Protein AF-A0A2R6DPS0-F1 (afdb_monomer_lite)

Foldseek 3Di:
DDPPLCPPHDQFDFPQPLQQDLVSLLVLLLVLLLVLLVCCQAFVDLQPSLVVLVVQCVCVVVVVNPGDRQSLSSNQSNLQLVLLLLVADDLVVVPGGSNNGRPPVSNVNSSNRSSVRSSQLSVQLSVCSRVEVGNDSDHPRSSVRSNVVSLVVLCVCVVVVNTSDSRPD

Structure (mmCIF, N/CA/C/O backbone):
data_AF-A0A2R6DPS0-F1
#
_entry.id   AF-A0A2R6DPS0-F1
#
loop_
_atom_site.group_PDB
_atom_site.id
_atom_site.type_symbol
_atom_site.label_atom_id
_atom_site.label_alt_id
_atom_site.label_comp_id
_atom_site.label_asym_id
_atom_site.label_entity_id
_atom_site.label_seq_id
_atom_site.pdbx_PDB_ins_code
_atom_site.Cartn_x
_atom_site.Cartn_y
_atom_site.Cartn_z
_atom_site.occupancy
_atom_site.B_iso_or_equiv
_atom_site.auth_seq_id
_atom_site.auth_comp_id
_atom_site.auth_asym_id
_atom_site.auth_atom_id
_atom_site.pdbx_PDB_model_num
ATOM 1 N N . GLU A 1 1 ? -27.450 -11.866 26.093 1.00 72.81 1 GLU A N 1
ATOM 2 C CA . GLU A 1 1 ? -26.677 -11.074 27.069 1.00 72.81 1 GLU A CA 1
ATOM 3 C C . GLU A 1 1 ? -25.324 -10.755 26.455 1.00 72.81 1 GLU A C 1
ATOM 5 O O . GLU A 1 1 ? -24.890 -11.511 25.590 1.00 72.81 1 GLU A O 1
ATOM 10 N N . VAL A 1 2 ? -24.714 -9.629 26.824 1.00 71.06 2 VAL A N 1
ATOM 11 C CA . VAL A 1 2 ? -23.339 -9.302 26.418 1.00 71.06 2 VAL A CA 1
ATOM 12 C C . VAL A 1 2 ? -22.399 -10.070 27.359 1.00 71.06 2 VAL A C 1
ATOM 14 O O . VAL A 1 2 ? -22.649 -10.037 28.563 1.00 71.06 2 VAL A O 1
ATOM 17 N N . PRO A 1 3 ? -21.377 -10.791 26.861 1.00 77.69 3 PRO A N 1
ATOM 18 C CA . PRO A 1 3 ? -20.410 -11.463 27.730 1.00 77.69 3 PRO A CA 1
ATOM 19 C C . PRO A 1 3 ? -19.729 -10.477 28.694 1.00 77.69 3 PRO A C 1
ATOM 21 O O . PRO A 1 3 ? -19.519 -9.319 28.329 1.00 77.69 3 PRO A O 1
ATOM 24 N N . LEU A 1 4 ? -19.376 -10.925 29.905 1.00 81.81 4 LEU A N 1
ATOM 25 C CA . LEU A 1 4 ? -18.794 -10.076 30.960 1.00 81.81 4 LEU A CA 1
ATOM 26 C C . LEU A 1 4 ? -17.544 -9.318 30.483 1.00 81.81 4 LEU A C 1
ATOM 28 O O . LEU A 1 4 ? -17.347 -8.158 30.827 1.00 81.81 4 LEU A O 1
ATOM 32 N N . GLU A 1 5 ? -16.723 -9.942 29.640 1.00 76.19 5 GLU A N 1
ATOM 33 C CA . GLU A 1 5 ? -15.520 -9.350 29.045 1.00 76.19 5 GLU A CA 1
ATOM 34 C C . GLU A 1 5 ? -15.795 -8.182 28.075 1.00 76.19 5 GLU A C 1
ATOM 36 O O . GLU A 1 5 ? -14.872 -7.466 27.679 1.00 76.19 5 GLU A O 1
ATOM 41 N N . HIS A 1 6 ? -17.056 -7.975 27.690 1.00 74.81 6 HIS A N 1
ATOM 42 C CA . HIS A 1 6 ? -17.505 -6.914 26.791 1.00 74.81 6 HIS A CA 1
ATOM 43 C C . HIS A 1 6 ? -18.404 -5.873 27.483 1.00 74.81 6 HIS A C 1
ATOM 45 O O . HIS A 1 6 ? -18.869 -4.944 26.816 1.00 74.81 6 HIS A O 1
ATOM 51 N N . GLU A 1 7 ? -18.641 -5.977 28.797 1.00 82.31 7 GLU A N 1
ATOM 52 C CA . GLU A 1 7 ? -19.405 -4.964 29.533 1.00 82.31 7 GLU A CA 1
ATOM 53 C C . GLU A 1 7 ? -18.741 -3.578 29.440 1.00 82.31 7 GLU A C 1
ATOM 55 O O . GLU A 1 7 ? -17.543 -3.411 29.661 1.00 82.31 7 GLU A O 1
ATOM 60 N N . GLY A 1 8 ? -19.535 -2.557 29.098 1.00 79.94 8 GLY A N 1
ATOM 61 C CA . GLY A 1 8 ? -19.090 -1.159 29.024 1.00 79.94 8 GLY A CA 1
ATOM 62 C C . GLY A 1 8 ? -18.341 -0.755 27.745 1.00 79.94 8 GLY A C 1
ATOM 63 O O . GLY A 1 8 ? -18.043 0.429 27.587 1.00 79.94 8 GLY A O 1
ATOM 64 N N . ARG A 1 9 ? -18.068 -1.684 26.819 1.00 77.38 9 ARG A N 1
ATOM 65 C CA . ARG A 1 9 ? -17.439 -1.375 25.521 1.00 77.38 9 ARG A CA 1
ATOM 66 C C . ARG A 1 9 ? -18.447 -0.847 24.502 1.00 77.38 9 ARG A C 1
ATOM 68 O O . ARG A 1 9 ? -19.641 -1.146 24.567 1.00 77.38 9 ARG A O 1
ATOM 75 N N . LEU A 1 10 ? -17.962 -0.074 23.528 1.00 79.19 10 LEU A N 1
ATOM 76 C CA . LEU A 1 10 ? -18.788 0.306 22.382 1.00 79.19 10 LEU A CA 1
ATOM 77 C C . LEU A 1 10 ? -19.081 -0.932 21.524 1.00 79.19 10 LEU A C 1
ATOM 79 O O . LEU A 1 10 ? -18.253 -1.832 21.412 1.00 79.19 10 LEU A O 1
ATOM 83 N N . ALA A 1 11 ? -20.242 -0.948 20.861 1.00 77.94 11 ALA A N 1
ATOM 84 C CA . ALA A 1 11 ? -20.594 -2.023 19.928 1.00 77.94 11 ALA A CA 1
ATOM 85 C C . ALA A 1 11 ? -19.605 -2.133 18.751 1.00 77.94 11 ALA A C 1
ATOM 87 O O . ALA A 1 11 ? -19.435 -3.212 18.191 1.00 77.94 11 ALA A O 1
ATOM 88 N N . THR A 1 12 ? -18.962 -1.018 18.387 1.00 80.62 12 THR A N 1
ATOM 89 C CA . THR A 1 12 ? -17.892 -0.953 17.387 1.00 80.62 12 THR A CA 1
ATOM 90 C C . THR A 1 12 ? -16.868 0.108 17.771 1.00 80.62 12 THR A C 1
ATOM 92 O O . THR A 1 12 ? -17.243 1.260 18.008 1.00 80.62 12 THR A O 1
ATOM 95 N N . GLU A 1 13 ? -15.587 -0.247 17.751 1.00 83.00 13 GLU A N 1
ATOM 96 C CA . GLU A 1 13 ? -14.471 0.668 18.020 1.00 83.00 13 GLU A CA 1
ATOM 97 C C . GLU A 1 13 ? -13.597 0.775 16.760 1.00 83.00 13 GLU A C 1
ATOM 99 O O . GLU A 1 13 ? -12.931 -0.196 16.398 1.00 83.00 13 GLU A O 1
ATOM 104 N N . PRO A 1 14 ? -13.618 1.908 16.028 1.00 88.19 14 PRO A N 1
ATOM 105 C CA . PRO A 1 14 ? -12.764 2.063 14.858 1.00 88.19 14 PRO A CA 1
ATOM 106 C C . PRO A 1 14 ? -11.301 2.148 15.291 1.00 88.19 14 PRO A C 1
ATOM 108 O O . PRO A 1 14 ? -10.968 2.890 16.213 1.00 88.19 14 PRO A O 1
ATOM 111 N N . TRP A 1 15 ? -10.423 1.438 14.584 1.00 90.44 15 TRP A N 1
ATOM 112 C CA . TRP A 1 15 ? -8.998 1.382 14.924 1.00 90.44 15 TRP A CA 1
ATOM 113 C C . TRP A 1 15 ? -8.305 2.753 14.885 1.00 90.44 15 TRP A C 1
ATOM 115 O O . TRP A 1 15 ? -7.592 3.116 15.817 1.00 90.44 15 TRP A O 1
ATOM 125 N N . LEU A 1 16 ? -8.545 3.534 13.825 1.00 91.44 16 LEU A N 1
ATOM 126 C CA . LEU A 1 16 ? -8.062 4.912 13.685 1.00 91.44 16 LEU A CA 1
ATOM 127 C C . LEU A 1 16 ? -9.265 5.854 13.518 1.00 91.44 16 LEU A C 1
ATOM 129 O O . LEU A 1 16 ? -9.676 6.133 12.387 1.00 91.44 16 LEU A O 1
ATOM 133 N N . PRO A 1 17 ? -9.851 6.375 14.613 1.00 90.00 17 PRO A N 1
ATOM 134 C CA . PRO A 1 17 ? -11.044 7.224 14.551 1.00 90.00 17 PRO A CA 1
ATOM 135 C C . PRO A 1 17 ? -10.854 8.510 13.727 1.00 90.00 17 PRO A C 1
ATOM 137 O O . PRO A 1 17 ? -11.818 9.072 13.207 1.00 90.00 17 PRO A O 1
ATOM 140 N N . HIS A 1 18 ? -9.615 8.983 13.567 1.00 90.44 18 HIS A N 1
ATOM 141 C CA . HIS A 1 18 ? -9.260 10.117 12.706 1.00 90.44 18 HIS A CA 1
ATOM 142 C C . HIS A 1 18 ? -9.064 9.742 11.230 1.00 90.44 18 HIS A C 1
ATOM 144 O O . HIS A 1 18 ? -9.029 10.640 10.389 1.00 90.44 18 HIS A O 1
ATOM 150 N N . GLN A 1 19 ? -8.951 8.452 10.897 1.00 89.75 19 GLN A N 1
ATOM 151 C CA . GLN A 1 19 ? -8.571 7.952 9.571 1.00 89.75 19 GLN A CA 1
ATOM 152 C C . GLN A 1 19 ? -9.388 6.714 9.144 1.00 89.75 19 GLN A C 1
ATOM 154 O O . GLN A 1 19 ? -8.822 5.686 8.790 1.00 89.75 19 GLN A O 1
ATOM 159 N N . TYR A 1 20 ? -10.721 6.821 9.138 1.00 92.62 20 TYR A N 1
ATOM 160 C CA . TYR A 1 20 ? -11.619 5.713 8.745 1.00 92.62 20 TYR A CA 1
ATOM 161 C C . TYR A 1 20 ? -12.507 6.022 7.524 1.00 92.62 20 TYR A C 1
ATOM 163 O O . TYR A 1 20 ? -13.238 5.175 7.010 1.00 92.62 20 TYR A O 1
ATOM 171 N N . LYS A 1 21 ? -12.532 7.275 7.050 1.00 95.62 21 LYS A N 1
ATOM 172 C CA . LYS A 1 21 ? -13.372 7.636 5.898 1.00 95.62 21 LYS A CA 1
ATOM 173 C C . LYS A 1 21 ? -12.768 7.047 4.630 1.00 95.62 21 LYS A C 1
ATOM 175 O O . LYS A 1 21 ? -11.631 7.375 4.303 1.00 95.62 21 LYS A O 1
ATOM 180 N N . TRP A 1 22 ? -13.557 6.280 3.878 1.00 97.06 22 TRP A N 1
ATOM 181 C CA . TRP A 1 22 ? -13.133 5.613 2.642 1.00 97.06 22 TRP A CA 1
ATOM 182 C C . TRP A 1 22 ? -12.357 6.516 1.676 1.00 97.06 22 TRP A C 1
ATOM 184 O O . TRP A 1 22 ? -11.294 6.130 1.204 1.00 97.06 22 TRP A O 1
ATOM 194 N N . SER A 1 23 ? -12.833 7.738 1.422 1.00 97.56 23 SER A N 1
ATOM 195 C CA . SER A 1 23 ? -12.142 8.689 0.539 1.00 97.56 23 SER A CA 1
ATOM 196 C C . SER A 1 23 ? -10.803 9.170 1.104 1.00 97.56 23 SER A C 1
ATOM 198 O O . SER A 1 23 ? -9.838 9.315 0.355 1.00 97.56 23 SER A O 1
ATOM 200 N N . GLY A 1 24 ? -10.721 9.385 2.419 1.00 96.25 24 GLY A N 1
ATOM 201 C CA . GLY A 1 24 ? -9.481 9.753 3.101 1.00 96.25 24 GLY A CA 1
ATOM 202 C C . GLY A 1 24 ? -8.465 8.616 3.057 1.00 96.25 24 GLY A C 1
ATOM 203 O O . GLY A 1 24 ? -7.324 8.830 2.662 1.00 96.25 24 GLY A O 1
ATOM 204 N N . VAL A 1 25 ? -8.907 7.396 3.369 1.00 97.12 25 VAL A N 1
ATOM 205 C CA . VAL A 1 25 ? -8.088 6.180 3.293 1.00 97.12 25 VAL A CA 1
ATOM 206 C C . VAL A 1 25 ? -7.588 5.940 1.870 1.00 97.12 25 VAL A C 1
ATOM 208 O O . VAL A 1 25 ? -6.396 5.721 1.682 1.00 97.12 25 VAL A O 1
ATOM 211 N N . ALA A 1 26 ? -8.456 6.049 0.861 1.00 98.06 26 ALA A N 1
ATOM 212 C CA . ALA A 1 26 ? -8.065 5.899 -0.538 1.00 98.06 26 ALA A CA 1
ATOM 213 C C . ALA A 1 26 ? -7.041 6.962 -0.962 1.00 98.06 26 ALA A C 1
ATOM 215 O O . ALA A 1 26 ? -6.058 6.633 -1.615 1.00 98.06 26 ALA A O 1
ATOM 216 N N . THR A 1 27 ? -7.233 8.221 -0.553 1.00 97.81 27 THR A N 1
ATOM 217 C CA . THR A 1 27 ? -6.310 9.322 -0.881 1.00 97.81 27 THR A CA 1
ATOM 218 C C . THR A 1 27 ? -4.937 9.115 -0.241 1.00 97.81 27 THR A C 1
ATOM 220 O O . THR A 1 27 ? -3.919 9.230 -0.922 1.00 97.81 27 THR A O 1
ATOM 223 N N . ILE A 1 28 ? -4.896 8.766 1.050 1.00 97.31 28 ILE A N 1
ATOM 224 C CA . ILE A 1 28 ? -3.651 8.453 1.770 1.00 97.31 28 ILE A CA 1
ATOM 225 C C . ILE A 1 28 ? -2.982 7.222 1.156 1.00 97.31 28 ILE A C 1
ATOM 227 O O . ILE A 1 28 ? -1.770 7.220 0.958 1.00 97.31 28 ILE A O 1
ATOM 231 N N . GLY A 1 29 ? -3.774 6.206 0.811 1.00 98.38 29 GLY A N 1
ATOM 232 C CA . GLY A 1 29 ? -3.323 5.004 0.126 1.00 98.38 29 GLY A CA 1
ATOM 233 C C . GLY A 1 29 ? -2.658 5.312 -1.212 1.00 98.38 29 GLY A C 1
ATOM 234 O O . GLY A 1 29 ? -1.555 4.848 -1.476 1.00 98.38 29 GLY A O 1
ATOM 235 N N . LEU A 1 30 ? -3.281 6.157 -2.030 1.00 98.69 30 LEU A N 1
ATOM 236 C CA . LEU A 1 30 ? -2.756 6.539 -3.338 1.00 98.69 30 LEU A CA 1
ATOM 237 C C . LEU A 1 30 ? -1.450 7.334 -3.197 1.00 98.69 30 LEU A C 1
ATOM 239 O O . LEU A 1 30 ? -0.443 6.981 -3.807 1.00 98.69 30 LEU A O 1
ATOM 243 N N . ALA A 1 31 ? -1.431 8.356 -2.335 1.00 98.44 31 ALA A N 1
ATOM 244 C CA . ALA A 1 31 ? -0.242 9.175 -2.103 1.00 98.44 31 ALA A CA 1
ATOM 245 C C . ALA A 1 31 ? 0.917 8.367 -1.493 1.00 98.44 31 ALA A C 1
ATOM 247 O O . ALA A 1 31 ? 2.043 8.416 -1.988 1.00 98.44 31 ALA A O 1
ATOM 248 N N . GLY A 1 32 ? 0.644 7.587 -0.444 1.00 98.44 32 GLY A N 1
ATOM 249 C CA . GLY A 1 32 ? 1.637 6.725 0.197 1.00 98.44 32 GLY A CA 1
ATOM 250 C C . GLY A 1 32 ? 2.128 5.612 -0.728 1.00 98.44 32 GLY A C 1
ATOM 251 O O . GLY A 1 32 ? 3.314 5.290 -0.715 1.00 98.44 32 GLY A O 1
ATOM 252 N N . GLY A 1 33 ? 1.245 5.073 -1.571 1.00 98.75 33 GLY A N 1
ATOM 253 C CA . GLY A 1 33 ? 1.577 4.081 -2.587 1.00 98.75 33 GLY A CA 1
ATOM 254 C C . GLY A 1 33 ? 2.568 4.622 -3.609 1.00 98.75 33 GLY A C 1
ATOM 255 O O . GLY A 1 33 ? 3.625 4.028 -3.810 1.00 98.75 33 GLY A O 1
ATOM 256 N N . VAL A 1 34 ? 2.279 5.796 -4.186 1.00 98.88 34 VAL A N 1
ATOM 257 C CA . VAL A 1 34 ? 3.189 6.488 -5.116 1.00 98.88 34 VAL A CA 1
ATOM 258 C C . VAL A 1 34 ? 4.542 6.760 -4.460 1.00 98.88 34 VAL A C 1
ATOM 260 O O . VAL A 1 34 ? 5.571 6.497 -5.077 1.00 9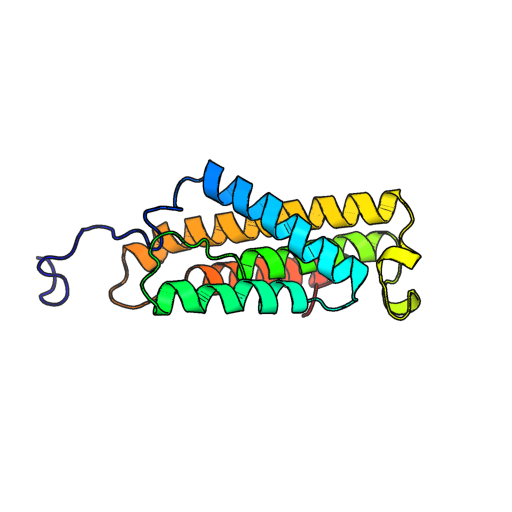8.88 34 VAL A O 1
ATOM 263 N N . LEU A 1 35 ? 4.565 7.238 -3.211 1.00 98.56 35 LEU A N 1
ATOM 264 C CA . LEU A 1 35 ? 5.817 7.484 -2.485 1.00 98.56 35 LEU A CA 1
ATOM 265 C C . LEU A 1 35 ? 6.616 6.194 -2.248 1.00 98.56 35 LEU A C 1
ATOM 267 O O . LEU A 1 35 ? 7.826 6.187 -2.463 1.00 98.56 35 LEU A O 1
ATOM 271 N N . GLY A 1 36 ? 5.958 5.101 -1.848 1.00 98.56 36 GLY A N 1
ATOM 272 C CA . GLY A 1 36 ? 6.598 3.793 -1.683 1.00 98.56 36 GLY A CA 1
ATOM 273 C C . GLY A 1 36 ? 7.196 3.273 -2.991 1.00 98.56 36 GLY A C 1
ATOM 274 O O . GLY A 1 36 ? 8.384 2.958 -3.052 1.00 98.56 36 GLY A O 1
ATOM 275 N N . GLY A 1 37 ? 6.404 3.296 -4.067 1.00 98.31 37 GLY A N 1
ATOM 276 C CA . GLY A 1 37 ? 6.853 2.904 -5.402 1.00 98.31 37 GLY A CA 1
ATOM 277 C C . GLY A 1 37 ? 7.998 3.760 -5.932 1.00 98.31 37 GLY A C 1
ATOM 278 O O . GLY A 1 37 ? 8.964 3.225 -6.467 1.00 98.31 37 GLY A O 1
ATOM 279 N N . TYR A 1 38 ? 7.939 5.077 -5.733 1.00 98.31 38 TYR A N 1
ATOM 280 C CA . TYR A 1 38 ? 9.020 5.985 -6.107 1.00 98.31 38 TYR A CA 1
ATOM 281 C C . TYR A 1 38 ? 10.326 5.647 -5.379 1.00 98.31 38 TYR A C 1
ATOM 283 O O . TYR A 1 38 ? 11.376 5.577 -6.012 1.00 98.31 38 TYR A O 1
ATOM 291 N N . ILE A 1 39 ? 10.268 5.379 -4.069 1.00 98.00 39 ILE A N 1
ATOM 292 C CA . ILE A 1 39 ? 11.447 4.968 -3.295 1.00 98.00 39 ILE A CA 1
ATOM 293 C C . ILE A 1 39 ? 12.030 3.667 -3.855 1.00 98.00 39 ILE A C 1
ATOM 295 O O . ILE A 1 39 ? 13.243 3.592 -4.041 1.00 98.00 39 ILE A O 1
ATOM 299 N N . TYR A 1 40 ? 11.200 2.671 -4.179 1.00 96.75 40 TYR A N 1
ATOM 300 C CA . TYR A 1 40 ? 11.674 1.449 -4.835 1.00 96.75 40 TYR A CA 1
ATOM 301 C C . TYR A 1 40 ? 12.370 1.757 -6.169 1.00 96.75 40 TYR A C 1
ATOM 303 O O . TYR A 1 40 ? 13.507 1.337 -6.376 1.00 96.75 40 TYR A O 1
ATOM 311 N N . LEU A 1 41 ? 11.741 2.545 -7.045 1.00 96.12 41 LEU A N 1
ATOM 312 C CA . LEU A 1 41 ? 12.299 2.878 -8.359 1.00 96.12 41 LEU A CA 1
ATOM 313 C C . LEU A 1 41 ? 13.660 3.586 -8.272 1.00 96.12 41 LEU A C 1
ATOM 315 O O . LEU A 1 41 ? 14.504 3.394 -9.144 1.00 96.12 41 LEU A O 1
ATOM 319 N N . GLN A 1 42 ? 13.873 4.373 -7.217 1.00 95.62 42 GLN A N 1
ATOM 320 C CA . GLN A 1 42 ? 15.094 5.146 -6.981 1.00 95.62 42 GLN A CA 1
ATOM 321 C C . GLN A 1 42 ? 16.151 4.421 -6.148 1.00 95.62 42 GLN A C 1
ATOM 323 O O . GLN A 1 42 ? 17.224 4.973 -5.939 1.00 95.62 42 GLN A O 1
ATOM 328 N N . THR A 1 43 ? 15.867 3.241 -5.592 1.00 94.94 43 THR A N 1
ATOM 329 C CA . THR A 1 43 ? 16.803 2.585 -4.654 1.00 94.94 43 THR A CA 1
ATOM 330 C C . THR A 1 43 ? 16.928 1.079 -4.835 1.00 94.94 43 THR A C 1
ATOM 332 O O . THR A 1 43 ? 17.783 0.464 -4.204 1.00 94.94 43 THR A O 1
ATOM 335 N N . GLY A 1 44 ? 16.030 0.459 -5.602 1.00 93.38 44 GLY A N 1
ATOM 336 C CA . GLY A 1 44 ? 15.885 -0.993 -5.689 1.00 93.38 44 GLY A CA 1
ATOM 337 C C . GLY A 1 44 ? 15.316 -1.645 -4.422 1.00 93.38 44 GLY A C 1
ATOM 338 O O . GLY A 1 44 ? 14.967 -2.824 -4.444 1.00 93.38 44 GLY A O 1
ATOM 339 N N . SER A 1 45 ? 15.167 -0.908 -3.316 1.00 95.00 45 SER A N 1
ATOM 340 C CA . SER A 1 45 ? 14.723 -1.471 -2.043 1.00 95.00 45 SER A CA 1
ATOM 341 C C . SER A 1 45 ? 13.205 -1.440 -1.910 1.00 95.00 45 SER A C 1
ATOM 343 O O . SER A 1 45 ? 12.599 -0.398 -1.655 1.00 95.00 45 SER A O 1
ATOM 345 N N . ILE A 1 46 ? 12.591 -2.618 -2.011 1.00 95.69 46 ILE A N 1
ATOM 346 C CA . ILE A 1 46 ? 11.144 -2.803 -1.827 1.00 95.69 46 ILE A CA 1
ATOM 347 C C . ILE A 1 46 ? 10.706 -2.360 -0.418 1.00 95.69 46 ILE A C 1
ATOM 349 O O . ILE A 1 46 ? 9.658 -1.731 -0.255 1.00 95.69 46 ILE A O 1
ATOM 353 N N . PHE A 1 47 ? 11.529 -2.634 0.600 1.00 97.62 47 PHE A N 1
ATOM 354 C CA . PHE A 1 47 ? 11.184 -2.436 2.012 1.00 97.62 47 PHE A CA 1
ATOM 355 C C . PHE A 1 47 ? 11.624 -1.086 2.597 1.00 97.62 47 PHE A C 1
ATOM 357 O O . PHE A 1 47 ? 11.281 -0.792 3.740 1.00 97.62 47 PHE A O 1
ATOM 364 N N . LEU A 1 48 ? 12.357 -0.240 1.865 1.00 97.56 48 LEU A N 1
ATOM 365 C CA . LEU A 1 48 ? 12.841 1.031 2.420 1.00 97.56 48 LEU A CA 1
ATOM 366 C C . LEU A 1 48 ? 11.692 2.004 2.727 1.00 97.56 48 LEU A C 1
ATOM 368 O O . LEU A 1 48 ? 11.636 2.560 3.823 1.00 97.56 48 LEU A O 1
ATOM 372 N N . GLY A 1 49 ? 10.735 2.160 1.804 1.00 97.81 49 GLY A N 1
ATOM 373 C CA . GLY A 1 49 ? 9.533 2.968 2.044 1.00 97.81 49 GLY A CA 1
ATOM 374 C C . GLY A 1 49 ? 8.697 2.434 3.214 1.00 97.81 49 GLY A C 1
ATOM 375 O O . GLY A 1 49 ? 8.254 3.211 4.066 1.00 97.81 49 GLY A O 1
ATOM 376 N N . TYR A 1 50 ? 8.563 1.106 3.307 1.00 98.19 50 TYR A N 1
ATOM 377 C CA . TYR A 1 50 ? 7.951 0.418 4.448 1.00 98.19 50 TYR A CA 1
ATOM 378 C C . TYR A 1 50 ? 8.658 0.768 5.759 1.00 98.19 50 TYR A C 1
ATOM 380 O O . TYR A 1 50 ? 8.005 1.223 6.689 1.00 98.19 50 TYR A O 1
ATOM 388 N N . ALA A 1 51 ? 9.982 0.629 5.831 1.00 97.75 51 ALA A N 1
ATOM 389 C CA . ALA A 1 51 ? 10.747 0.882 7.048 1.00 97.75 51 ALA A CA 1
ATOM 390 C C . ALA A 1 51 ? 10.624 2.342 7.511 1.00 97.75 51 ALA A C 1
ATOM 392 O O . ALA A 1 51 ? 10.337 2.595 8.681 1.00 97.75 51 ALA A O 1
ATOM 393 N N . ILE A 1 52 ? 10.762 3.304 6.591 1.00 96.62 52 ILE A N 1
ATOM 394 C CA . ILE A 1 52 ? 10.632 4.740 6.894 1.00 96.62 52 ILE A CA 1
ATOM 395 C C . ILE A 1 52 ? 9.240 5.051 7.453 1.00 96.62 52 ILE A C 1
ATOM 397 O O . ILE A 1 52 ? 9.104 5.727 8.471 1.00 96.62 52 ILE A O 1
ATOM 401 N N . SER A 1 53 ? 8.194 4.537 6.809 1.00 96.69 53 SER A N 1
ATOM 402 C CA . SER A 1 53 ? 6.820 4.758 7.267 1.00 96.69 53 SER A CA 1
ATOM 403 C C . SER A 1 53 ? 6.468 3.960 8.527 1.00 96.69 53 SER A C 1
ATOM 405 O O . SER A 1 53 ? 5.689 4.445 9.343 1.00 96.69 53 SER A O 1
ATOM 407 N N . ALA A 1 54 ? 7.069 2.793 8.761 1.00 95.75 54 ALA A N 1
ATOM 408 C CA . ALA A 1 54 ? 6.892 2.011 9.984 1.00 95.75 54 ALA A CA 1
ATOM 409 C C . ALA A 1 54 ? 7.487 2.712 11.214 1.00 95.75 54 ALA A C 1
ATOM 411 O O . ALA A 1 54 ? 6.890 2.658 12.285 1.00 95.75 54 ALA A O 1
ATOM 412 N N . ILE A 1 55 ? 8.597 3.449 11.065 1.00 95.50 55 ILE A N 1
ATOM 413 C CA . ILE A 1 55 ? 9.172 4.268 12.150 1.00 95.50 55 ILE A CA 1
ATOM 414 C C . ILE A 1 55 ? 8.153 5.287 12.681 1.00 95.50 55 ILE A C 1
ATOM 416 O O . ILE A 1 55 ? 8.149 5.584 13.875 1.00 95.50 55 ILE A O 1
ATOM 420 N N . SER A 1 56 ? 7.231 5.773 11.841 1.00 91.75 56 SER A N 1
ATOM 421 C CA . SER A 1 56 ? 6.190 6.713 12.280 1.00 91.75 56 SER A CA 1
ATOM 422 C C . SER A 1 56 ? 5.240 6.132 13.343 1.00 91.75 56 SER A C 1
ATOM 424 O O . SER A 1 56 ? 4.648 6.890 14.110 1.00 91.75 56 SER A O 1
ATOM 426 N N . LEU A 1 57 ? 5.158 4.801 13.482 1.00 91.19 57 LEU A N 1
ATOM 427 C CA . LEU A 1 57 ? 4.392 4.141 14.547 1.00 91.19 57 LEU A CA 1
ATOM 428 C C . LEU A 1 57 ? 4.940 4.435 15.949 1.00 91.19 57 LEU A C 1
ATOM 430 O O . LEU A 1 57 ? 4.215 4.283 16.934 1.00 91.19 57 LEU A O 1
ATOM 434 N N . LEU A 1 58 ? 6.191 4.893 16.066 1.00 93.00 58 LEU A N 1
ATOM 435 C CA . LEU A 1 58 ? 6.724 5.394 17.331 1.00 93.00 58 LEU A CA 1
ATOM 436 C C . LEU A 1 58 ? 5.828 6.502 17.899 1.00 93.00 58 LEU A C 1
ATOM 438 O O . LEU A 1 58 ? 5.560 6.515 19.094 1.00 93.00 58 LEU A O 1
ATOM 442 N N . PHE A 1 59 ? 5.299 7.385 17.051 1.00 92.12 59 PHE A N 1
ATOM 443 C CA . PHE A 1 59 ? 4.427 8.469 17.496 1.00 92.12 59 PHE A CA 1
ATOM 444 C C . PHE A 1 59 ? 3.110 7.956 18.093 1.00 92.12 59 PHE A C 1
ATOM 446 O O . PHE A 1 59 ? 2.665 8.508 19.096 1.00 92.12 59 PHE A O 1
ATOM 453 N N . LEU A 1 60 ? 2.534 6.867 17.565 1.00 87.19 60 LEU A N 1
ATOM 454 C CA . LEU A 1 60 ? 1.366 6.224 18.188 1.00 87.19 60 LEU A CA 1
ATOM 455 C C . LEU A 1 60 ? 1.702 5.678 19.580 1.00 87.19 60 LEU A C 1
ATOM 457 O O . LEU A 1 60 ? 0.934 5.882 20.515 1.00 87.19 60 LEU A O 1
ATOM 461 N N . ASN A 1 61 ? 2.873 5.052 19.741 1.00 88.50 61 ASN A N 1
ATOM 462 C CA . ASN A 1 61 ? 3.336 4.557 21.044 1.00 88.50 61 ASN A CA 1
ATOM 463 C C . ASN A 1 61 ? 3.611 5.691 22.046 1.00 88.50 61 ASN A C 1
ATOM 465 O O . ASN A 1 61 ? 3.495 5.493 23.251 1.00 88.50 61 ASN A O 1
ATOM 469 N N . LEU A 1 62 ? 3.948 6.885 21.554 1.00 92.81 62 LEU A N 1
ATOM 470 C CA . LEU A 1 62 ? 4.147 8.092 22.359 1.00 92.81 62 LEU A CA 1
ATOM 471 C C . LEU A 1 62 ? 2.849 8.892 22.594 1.00 92.81 62 LEU A C 1
ATOM 473 O O . LEU A 1 62 ? 2.910 9.994 23.134 1.00 92.81 62 LEU A O 1
ATOM 477 N N . GLY A 1 63 ? 1.682 8.368 22.199 1.00 88.12 63 GLY A N 1
ATOM 478 C CA . GLY A 1 63 ? 0.380 9.003 22.441 1.00 88.12 63 GLY A CA 1
ATOM 479 C C . GLY A 1 63 ? -0.0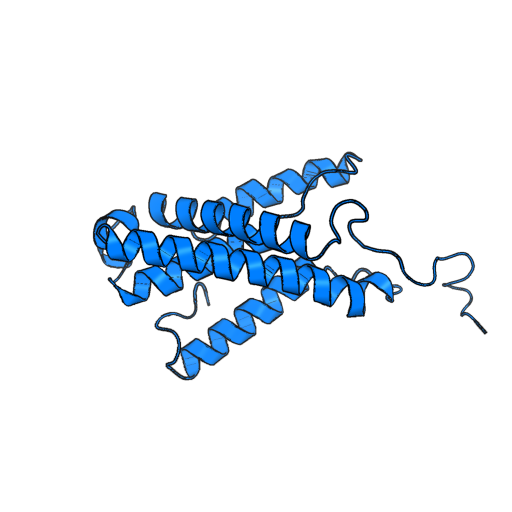02 10.104 21.445 1.00 88.12 63 GLY A C 1
ATOM 480 O O . GLY A 1 63 ? -0.912 10.887 21.707 1.00 88.12 63 GLY A O 1
ATOM 481 N N . VAL A 1 64 ? 0.662 10.192 20.289 1.00 89.88 64 VAL A N 1
ATOM 482 C CA . VAL A 1 64 ? 0.254 11.106 19.213 1.00 89.88 64 VAL A CA 1
ATOM 483 C C . VAL A 1 64 ? -0.917 10.487 18.454 1.00 89.88 64 VAL A C 1
ATOM 485 O O . VAL A 1 64 ? -0.743 9.723 17.508 1.00 89.88 64 VAL A O 1
ATOM 488 N N . GLU A 1 65 ? -2.130 10.851 18.861 1.00 76.19 65 GLU A N 1
ATOM 489 C CA . GLU A 1 65 ? -3.368 10.206 18.403 1.00 76.19 65 GLU A CA 1
ATOM 490 C C . GLU A 1 65 ? -3.655 10.364 16.902 1.00 76.19 65 GLU A C 1
ATOM 492 O O . GLU A 1 65 ? -4.372 9.552 16.332 1.00 76.19 65 GLU A O 1
ATOM 497 N N . LYS A 1 66 ? -3.114 11.395 16.236 1.00 88.31 66 LYS A N 1
ATOM 498 C CA . LYS A 1 66 ? -3.476 11.765 14.852 1.00 88.31 66 LYS A CA 1
ATOM 499 C C . LYS A 1 66 ? -2.360 11.536 13.831 1.00 88.31 66 LYS A C 1
ATOM 501 O O . LYS A 1 66 ? -2.189 12.334 12.911 1.00 88.31 66 LYS A O 1
ATOM 506 N N . ILE A 1 67 ? -1.595 10.458 13.986 1.00 88.31 67 ILE A N 1
ATOM 507 C CA . ILE A 1 67 ? -0.597 10.019 12.998 1.00 88.31 67 ILE A CA 1
ATOM 508 C C . ILE A 1 67 ? -1.232 9.006 12.030 1.00 88.31 67 ILE A C 1
ATOM 510 O O . ILE A 1 67 ? -1.996 8.141 12.470 1.00 88.31 67 ILE A O 1
ATOM 514 N N . PRO A 1 68 ? -0.970 9.100 10.714 1.00 89.81 68 PRO A N 1
ATOM 515 C CA . PRO A 1 68 ? -1.430 8.099 9.766 1.00 89.81 68 PRO A CA 1
ATOM 516 C C . PRO A 1 68 ? -0.576 6.831 9.844 1.00 89.81 68 PRO A C 1
ATOM 518 O O . PRO A 1 68 ? 0.647 6.900 9.945 1.00 89.81 68 PRO A O 1
ATOM 521 N N . VAL A 1 69 ? -1.207 5.661 9.722 1.00 94.19 69 VAL A N 1
ATOM 522 C CA . VAL A 1 69 ? -0.490 4.382 9.611 1.00 94.19 69 VAL A CA 1
ATOM 523 C C . VAL A 1 69 ? -0.379 3.979 8.149 1.00 94.19 69 VAL A C 1
ATOM 525 O O . VAL A 1 69 ? -1.385 3.681 7.510 1.00 94.19 69 VAL A O 1
ATOM 528 N N . THR A 1 70 ? 0.844 3.965 7.614 1.00 96.88 70 THR A N 1
ATOM 529 C CA . THR A 1 70 ? 1.070 3.857 6.160 1.00 96.88 70 THR A CA 1
ATOM 530 C C . THR A 1 70 ? 2.075 2.790 5.733 1.00 96.88 70 THR A C 1
ATOM 532 O O . THR A 1 70 ? 2.305 2.638 4.541 1.00 96.88 70 THR A O 1
ATOM 535 N N . HIS A 1 71 ? 2.645 2.000 6.644 1.00 97.75 71 HIS A N 1
ATOM 536 C CA . HIS A 1 71 ? 3.665 1.004 6.281 1.00 97.75 71 HIS A CA 1
ATOM 537 C C . HIS A 1 71 ? 3.150 -0.081 5.317 1.00 97.75 71 HIS A C 1
ATOM 539 O O . HIS A 1 71 ? 3.813 -0.401 4.337 1.00 97.75 71 HIS A O 1
ATOM 545 N N . HIS A 1 72 ? 1.932 -0.591 5.513 1.00 98.31 72 HIS A N 1
ATOM 546 C CA . HIS A 1 72 ? 1.290 -1.499 4.554 1.00 98.31 72 HIS A CA 1
ATOM 547 C C . HIS A 1 72 ? 0.990 -0.810 3.209 1.00 98.31 72 HIS A C 1
ATOM 549 O O . HIS A 1 72 ? 1.042 -1.442 2.158 1.00 98.31 72 HIS A O 1
ATOM 555 N N . ILE A 1 73 ? 0.709 0.495 3.213 1.00 98.75 73 ILE A N 1
ATOM 556 C CA . ILE A 1 73 ? 0.448 1.283 2.001 1.00 98.75 73 ILE A CA 1
ATOM 557 C C . ILE A 1 73 ? 1.731 1.464 1.187 1.00 98.75 73 ILE A C 1
ATOM 559 O O . ILE A 1 73 ? 1.729 1.225 -0.016 1.00 98.75 73 ILE A O 1
ATOM 563 N N . THR A 1 74 ? 2.827 1.874 1.826 1.00 98.69 74 THR A N 1
ATOM 564 C CA . THR A 1 74 ? 4.112 2.099 1.150 1.00 98.69 74 THR A CA 1
ATOM 565 C C . THR A 1 74 ? 4.729 0.785 0.677 1.00 98.69 74 THR A C 1
ATOM 567 O O . THR A 1 74 ? 5.257 0.747 -0.430 1.00 98.69 74 THR A O 1
ATOM 570 N N . LEU A 1 75 ? 4.602 -0.302 1.452 1.00 98.69 75 LEU A N 1
ATOM 571 C CA . LEU A 1 75 ? 5.039 -1.638 1.039 1.00 98.69 75 LEU A CA 1
ATOM 572 C C . LEU A 1 75 ? 4.312 -2.103 -0.222 1.00 98.69 75 LEU A C 1
ATOM 574 O O . LEU A 1 75 ? 4.952 -2.497 -1.195 1.00 98.69 75 LEU A O 1
ATOM 578 N N . LEU A 1 76 ? 2.978 -2.032 -0.226 1.00 98.75 76 LEU A N 1
ATOM 579 C CA . LEU A 1 76 ? 2.201 -2.445 -1.392 1.00 98.75 76 LEU A CA 1
ATOM 580 C C . LEU A 1 76 ? 2.369 -1.459 -2.554 1.00 98.75 76 LEU A C 1
ATOM 582 O O . LEU A 1 76 ? 2.338 -1.878 -3.705 1.00 98.75 76 LEU A O 1
ATOM 586 N N . GLY A 1 77 ? 2.660 -0.187 -2.278 1.00 98.75 77 GLY A N 1
ATOM 587 C CA . GLY A 1 77 ? 3.125 0.768 -3.280 1.00 98.75 77 GLY A CA 1
ATOM 588 C C . GLY A 1 77 ? 4.394 0.305 -3.996 1.00 98.75 77 GLY A C 1
ATOM 589 O O . GLY A 1 77 ? 4.425 0.268 -5.226 1.00 98.75 77 GLY A O 1
ATOM 590 N N . SER A 1 78 ? 5.412 -0.132 -3.247 1.00 98.50 78 SER A N 1
ATOM 591 C CA . SER A 1 78 ? 6.614 -0.747 -3.827 1.00 98.50 78 SER A CA 1
ATOM 592 C C . SER A 1 78 ? 6.275 -1.981 -4.665 1.00 98.50 78 SER A C 1
ATOM 594 O O . SER A 1 78 ? 6.786 -2.119 -5.771 1.00 98.50 78 SER A O 1
ATOM 596 N N . VAL A 1 79 ? 5.375 -2.852 -4.192 1.00 98.25 79 VAL A N 1
ATOM 597 C CA . VAL A 1 79 ? 4.922 -4.033 -4.956 1.00 98.25 79 VAL A CA 1
ATOM 598 C C . VAL A 1 79 ? 4.254 -3.633 -6.270 1.00 98.25 79 VAL A C 1
ATOM 600 O O . VAL A 1 79 ? 4.573 -4.202 -7.311 1.00 98.25 79 VAL A O 1
ATOM 603 N N . GLY A 1 80 ? 3.373 -2.632 -6.252 1.00 98.19 80 GLY A N 1
ATOM 604 C CA . GLY A 1 80 ? 2.742 -2.111 -7.464 1.00 98.19 80 GLY A CA 1
ATOM 605 C C . GLY A 1 80 ? 3.767 -1.568 -8.461 1.00 98.19 80 GLY A C 1
ATOM 606 O O . GLY A 1 80 ? 3.661 -1.835 -9.658 1.00 98.19 80 GLY A O 1
ATOM 607 N N . ALA A 1 81 ? 4.806 -0.882 -7.973 1.00 97.69 81 ALA A N 1
ATOM 608 C CA . ALA A 1 81 ? 5.910 -0.432 -8.815 1.00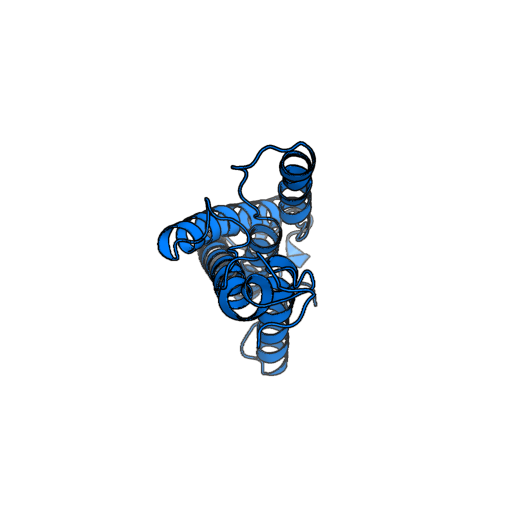 97.69 81 ALA A CA 1
ATOM 609 C C . ALA A 1 81 ? 6.730 -1.595 -9.390 1.00 97.69 81 ALA A C 1
ATOM 611 O O . ALA A 1 81 ? 7.075 -1.536 -10.564 1.00 97.69 81 ALA A O 1
ATOM 612 N N . VAL A 1 82 ? 7.003 -2.653 -8.619 1.00 96.31 82 VAL A N 1
ATOM 613 C CA . VAL A 1 82 ? 7.687 -3.868 -9.108 1.00 96.31 82 VAL A CA 1
ATOM 614 C C . VAL A 1 82 ? 6.885 -4.519 -10.233 1.00 96.31 82 VAL A C 1
ATOM 616 O O . VAL A 1 82 ? 7.428 -4.799 -11.299 1.00 96.31 82 VAL A O 1
ATOM 619 N N . VAL A 1 83 ? 5.584 -4.726 -10.016 1.00 95.75 83 VAL A N 1
ATOM 620 C CA . VAL A 1 83 ? 4.677 -5.316 -11.011 1.00 95.75 83 VAL A CA 1
ATOM 621 C C . VAL A 1 83 ? 4.631 -4.462 -12.277 1.00 95.75 83 VAL A C 1
ATOM 623 O O . VAL A 1 83 ? 4.720 -4.993 -13.383 1.00 95.75 83 VAL A O 1
ATOM 626 N N . GLY A 1 84 ? 4.523 -3.140 -12.125 1.00 95.81 84 GLY A N 1
ATOM 627 C CA . GLY A 1 84 ? 4.522 -2.217 -13.252 1.00 95.81 84 GLY A CA 1
ATOM 628 C C . GLY A 1 84 ? 5.851 -2.174 -13.993 1.00 95.81 84 GLY A C 1
ATOM 629 O O . GLY A 1 84 ? 5.852 -2.213 -15.214 1.00 95.81 84 GLY A O 1
ATOM 630 N N . ALA A 1 85 ? 6.973 -2.151 -13.277 1.00 94.88 85 ALA A N 1
ATOM 631 C CA . ALA A 1 85 ? 8.309 -2.146 -13.862 1.00 94.88 85 ALA A CA 1
ATOM 632 C C . ALA A 1 85 ? 8.577 -3.424 -14.673 1.00 94.88 85 ALA A C 1
ATOM 634 O O . ALA A 1 85 ? 9.007 -3.339 -15.823 1.00 94.88 85 ALA A O 1
ATOM 635 N N . ALA A 1 86 ? 8.228 -4.588 -14.115 1.00 92.62 86 ALA A N 1
ATOM 636 C CA . ALA A 1 86 ? 8.416 -5.896 -14.743 1.00 92.62 86 ALA A CA 1
ATOM 637 C C . ALA A 1 86 ? 7.651 -6.067 -16.070 1.00 92.62 86 ALA A C 1
ATOM 639 O O . ALA A 1 86 ? 8.009 -6.916 -16.881 1.00 92.62 86 ALA A O 1
ATOM 640 N N . ALA A 1 87 ? 6.611 -5.263 -16.319 1.00 88.88 87 ALA A N 1
ATOM 641 C CA . ALA A 1 87 ? 5.895 -5.265 -17.594 1.00 88.88 87 ALA A CA 1
ATOM 642 C C . ALA A 1 87 ? 6.656 -4.550 -18.732 1.00 88.88 87 ALA A C 1
ATOM 644 O O . ALA A 1 87 ? 6.292 -4.719 -19.895 1.00 88.88 87 ALA A O 1
ATOM 645 N N . PHE A 1 88 ? 7.677 -3.743 -18.418 1.00 90.38 88 PHE A N 1
ATOM 646 C CA . PHE A 1 88 ? 8.412 -2.925 -19.395 1.00 90.38 88 PHE A CA 1
ATOM 647 C C . PHE A 1 88 ? 9.880 -3.316 -19.534 1.00 90.38 88 PHE A C 1
ATOM 649 O O . PHE A 1 88 ? 10.418 -3.249 -20.638 1.00 90.38 88 PHE A O 1
ATOM 656 N N . ALA A 1 89 ? 10.532 -3.702 -18.440 1.00 87.00 89 ALA A N 1
ATOM 657 C CA . ALA A 1 89 ? 11.930 -4.105 -18.441 1.00 87.00 89 ALA A CA 1
ATOM 658 C C . ALA A 1 89 ? 12.202 -5.098 -17.311 1.00 87.00 89 ALA A C 1
ATOM 660 O O . ALA A 1 89 ? 11.447 -5.162 -16.343 1.00 87.00 89 ALA A O 1
ATOM 661 N N . ASP A 1 90 ? 13.306 -5.837 -17.421 1.00 81.62 90 ASP A N 1
ATOM 662 C CA . ASP A 1 90 ? 13.870 -6.570 -16.292 1.00 81.62 90 ASP A CA 1
ATOM 663 C C . ASP A 1 90 ? 14.560 -5.566 -15.348 1.00 81.62 90 ASP A C 1
ATOM 665 O O . ASP A 1 90 ? 15.632 -5.053 -15.687 1.00 81.62 90 ASP A O 1
ATOM 669 N N . PRO A 1 91 ? 13.990 -5.267 -14.165 1.00 72.12 91 PRO A N 1
ATOM 670 C CA . PRO A 1 91 ? 14.555 -4.267 -13.266 1.00 72.12 91 PRO A CA 1
ATOM 671 C C . PRO A 1 91 ? 15.913 -4.699 -12.700 1.00 72.12 91 PRO A C 1
ATOM 673 O O . PRO A 1 91 ? 16.684 -3.853 -12.252 1.00 72.12 91 PRO A O 1
ATOM 676 N N . SER A 1 92 ? 16.231 -6.001 -12.735 1.00 72.44 92 SER A N 1
ATOM 677 C CA . SER A 1 92 ? 17.527 -6.526 -12.296 1.00 72.44 92 SER A CA 1
ATOM 678 C C . SER A 1 92 ? 18.664 -6.153 -13.254 1.00 72.44 92 SER A C 1
ATOM 680 O O . SER A 1 92 ? 19.822 -6.068 -12.840 1.00 72.44 92 SER A O 1
ATOM 682 N N . ALA A 1 93 ? 18.336 -5.823 -14.508 1.00 74.31 93 ALA A N 1
ATOM 683 C CA . ALA A 1 93 ? 19.296 -5.336 -15.494 1.00 74.31 93 ALA A CA 1
ATOM 684 C C . ALA A 1 93 ? 19.726 -3.877 -15.249 1.00 74.31 93 ALA A C 1
ATOM 686 O O . ALA A 1 93 ? 20.757 -3.449 -15.765 1.00 74.31 93 ALA A O 1
ATOM 687 N N . ALA A 1 94 ? 18.968 -3.117 -14.449 1.00 75.25 94 ALA A N 1
ATOM 688 C CA . ALA A 1 94 ? 19.235 -1.708 -14.148 1.00 75.25 94 ALA A CA 1
ATOM 689 C C . ALA A 1 94 ? 20.384 -1.496 -13.137 1.00 75.25 94 ALA A C 1
ATOM 691 O O . ALA A 1 94 ? 20.773 -0.364 -12.848 1.00 75.25 94 ALA A O 1
ATOM 692 N N . GLY A 1 95 ? 20.928 -2.573 -12.561 1.00 74.81 95 GLY A N 1
ATOM 693 C CA . GLY A 1 95 ? 21.916 -2.489 -11.490 1.00 74.81 95 GLY A CA 1
ATOM 694 C C . GLY A 1 95 ? 21.292 -1.972 -10.192 1.00 74.81 95 GLY A C 1
ATOM 695 O O . GLY A 1 95 ? 20.550 -2.693 -9.533 1.00 74.81 95 GLY A O 1
ATOM 696 N N . VAL A 1 96 ? 21.635 -0.740 -9.797 1.00 72.38 96 VAL A N 1
ATOM 697 C CA . VAL A 1 96 ? 21.255 -0.169 -8.488 1.00 72.38 96 VAL A CA 1
ATOM 698 C C . VAL A 1 96 ? 19.871 0.493 -8.518 1.00 72.38 96 VAL A C 1
ATOM 700 O O . VAL A 1 96 ? 19.142 0.423 -7.530 1.00 72.38 96 VAL A O 1
ATOM 703 N N . PHE A 1 97 ? 19.482 1.115 -9.635 1.00 90.12 97 PHE A N 1
ATOM 704 C CA . PHE A 1 97 ? 18.280 1.951 -9.710 1.00 90.12 97 PHE A CA 1
ATOM 705 C C . PHE A 1 97 ? 17.315 1.451 -10.795 1.00 90.12 97 PHE A C 1
ATOM 707 O O . PHE A 1 97 ? 17.553 1.692 -11.977 1.00 90.12 97 PHE A O 1
ATOM 714 N N . PRO A 1 98 ? 16.194 0.794 -10.429 1.00 90.12 98 PRO A N 1
ATOM 715 C CA . PRO A 1 98 ? 15.230 0.258 -11.395 1.00 90.12 98 PRO A CA 1
ATOM 716 C C . PRO A 1 98 ? 14.759 1.259 -12.456 1.00 90.12 98 PRO A C 1
ATOM 718 O O . PRO A 1 98 ? 14.556 0.884 -13.612 1.00 90.12 98 PRO A O 1
ATOM 721 N N . VAL A 1 99 ? 14.601 2.533 -12.075 1.00 91.62 99 VAL A N 1
ATOM 722 C CA . VAL A 1 99 ? 14.118 3.606 -12.957 1.00 91.62 99 VAL A CA 1
ATOM 723 C C . VAL A 1 99 ? 14.942 3.763 -14.239 1.00 91.62 99 VAL A C 1
ATOM 725 O O . VAL A 1 99 ? 14.369 4.075 -15.284 1.00 91.62 99 VAL A O 1
ATOM 728 N N . ASP A 1 100 ? 16.244 3.472 -14.193 1.00 91.38 100 ASP A N 1
ATOM 729 C CA . ASP A 1 100 ? 17.167 3.660 -15.320 1.00 91.38 100 ASP A CA 1
ATOM 730 C C . ASP A 1 100 ? 16.845 2.733 -16.505 1.00 91.38 100 ASP A C 1
ATOM 732 O O . ASP A 1 100 ? 17.188 3.032 -17.649 1.00 91.38 100 ASP A O 1
ATOM 736 N N . SER A 1 101 ? 16.130 1.631 -16.253 1.00 89.25 101 SER A N 1
ATOM 737 C CA . SER A 1 101 ? 15.743 0.644 -17.272 1.00 89.25 101 SER A CA 1
ATOM 738 C C . SER A 1 101 ? 14.370 0.880 -17.913 1.00 89.25 101 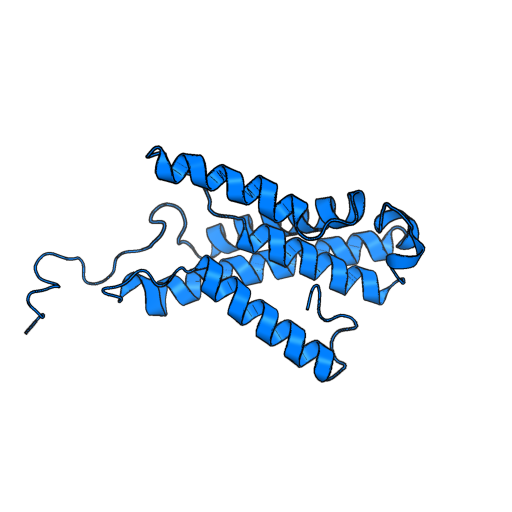SER A C 1
ATOM 740 O O . SER A 1 101 ? 14.050 0.248 -18.918 1.00 89.25 101 SER A O 1
ATOM 742 N N . LEU A 1 102 ? 13.539 1.771 -17.361 1.00 91.44 102 LEU A N 1
ATOM 743 C CA . LEU A 1 102 ? 12.102 1.813 -17.681 1.00 91.44 102 LEU A CA 1
ATOM 744 C C . LEU A 1 102 ? 11.709 2.818 -18.769 1.00 91.44 102 LEU A C 1
ATOM 746 O O . LEU A 1 102 ? 10.606 2.739 -19.323 1.00 91.44 102 LEU A O 1
ATOM 750 N N . GLY A 1 103 ? 12.570 3.801 -19.042 1.00 91.31 103 GLY A N 1
ATOM 751 C CA . GLY A 1 103 ? 12.187 4.988 -19.805 1.00 91.31 103 GLY A CA 1
ATOM 752 C C . GLY A 1 103 ? 10.987 5.725 -19.184 1.00 91.31 103 GLY A C 1
ATOM 753 O O . GLY A 1 103 ? 10.487 5.387 -18.109 1.00 91.31 103 GLY A O 1
ATOM 754 N N . THR A 1 104 ? 10.487 6.759 -19.862 1.00 93.69 104 THR A N 1
ATOM 755 C CA . THR A 1 104 ? 9.402 7.593 -19.313 1.00 93.69 104 THR A CA 1
ATOM 756 C C . THR A 1 104 ? 8.090 6.823 -19.160 1.00 93.69 104 THR A C 1
ATOM 758 O O . THR A 1 104 ? 7.452 6.904 -18.113 1.00 93.69 104 THR A O 1
ATOM 761 N N . THR A 1 105 ? 7.685 6.056 -20.175 1.00 95.06 105 THR A N 1
ATOM 762 C CA . THR A 1 105 ? 6.413 5.317 -20.149 1.00 95.06 105 THR A CA 1
ATOM 763 C C . THR A 1 105 ? 6.394 4.261 -19.047 1.00 95.06 105 THR A C 1
ATOM 765 O O . THR A 1 105 ? 5.436 4.216 -18.277 1.00 95.06 105 THR A O 1
ATOM 768 N N . GLY A 1 106 ? 7.454 3.453 -18.928 1.00 95.25 106 GLY A N 1
ATOM 769 C CA . GLY A 1 106 ? 7.537 2.415 -17.903 1.00 95.25 106 GLY A CA 1
ATOM 770 C C . GLY A 1 106 ? 7.558 3.003 -16.493 1.00 95.25 106 GLY A C 1
ATOM 771 O O . GLY A 1 106 ? 6.834 2.526 -15.621 1.00 95.25 106 GLY A O 1
ATOM 772 N N . ALA A 1 107 ? 8.295 4.100 -16.280 1.00 95.88 107 ALA A N 1
ATOM 773 C CA . ALA A 1 107 ? 8.325 4.787 -14.990 1.00 95.88 107 ALA A CA 1
ATOM 774 C C . ALA A 1 107 ? 6.943 5.335 -14.590 1.00 95.88 107 ALA A C 1
ATOM 776 O O . ALA A 1 107 ? 6.521 5.176 -13.444 1.00 95.88 107 ALA A O 1
ATOM 777 N N . VAL A 1 108 ? 6.206 5.935 -15.533 1.00 97.44 108 VAL A N 1
ATOM 778 C CA . VAL A 1 108 ? 4.845 6.434 -15.276 1.00 97.44 108 VAL A CA 1
ATOM 779 C C . VAL A 1 108 ? 3.899 5.287 -14.928 1.00 97.44 108 VAL A C 1
ATOM 781 O O . VAL A 1 108 ? 3.171 5.387 -13.943 1.00 97.44 108 VAL A O 1
ATOM 784 N N . VAL A 1 109 ? 3.922 4.183 -15.680 1.00 97.50 109 VAL A N 1
ATOM 785 C CA . VAL A 1 109 ? 3.051 3.032 -15.393 1.00 97.50 109 VAL A CA 1
ATOM 786 C C . VAL A 1 109 ? 3.389 2.394 -14.046 1.00 97.50 109 VAL A C 1
ATOM 788 O O . VAL A 1 109 ? 2.474 2.095 -13.277 1.00 97.50 109 VAL A O 1
ATOM 791 N N . ALA A 1 110 ? 4.674 2.258 -13.710 1.00 97.50 110 ALA A N 1
ATOM 792 C CA . ALA A 1 110 ? 5.106 1.765 -12.405 1.00 97.50 110 ALA A CA 1
ATOM 793 C C . ALA A 1 110 ? 4.589 2.645 -11.253 1.00 97.50 110 ALA A C 1
ATOM 795 O O . ALA A 1 110 ? 4.058 2.122 -10.276 1.00 97.50 110 ALA A O 1
ATOM 796 N N . LEU A 1 111 ? 4.660 3.975 -11.376 1.00 98.50 111 LEU A N 1
ATOM 797 C CA . LEU A 1 111 ? 4.136 4.894 -10.357 1.00 98.50 111 LEU A CA 1
ATOM 798 C C . LEU A 1 111 ? 2.605 4.870 -10.256 1.00 98.50 111 LEU A C 1
ATOM 800 O O . LEU A 1 111 ? 2.063 4.940 -9.152 1.00 98.50 111 LEU A O 1
ATOM 804 N N . LEU A 1 112 ? 1.894 4.745 -11.380 1.00 98.62 112 LEU A N 1
ATOM 805 C CA . LEU A 1 112 ? 0.436 4.606 -11.371 1.00 98.62 112 LEU A CA 1
ATOM 806 C C . LEU A 1 112 ? 0.012 3.319 -10.656 1.00 98.62 112 LEU A C 1
ATOM 808 O O . LEU A 1 112 ? -0.867 3.361 -9.794 1.00 98.62 112 LEU A O 1
ATOM 812 N N . LEU A 1 113 ? 0.666 2.193 -10.955 1.00 98.38 113 LEU A N 1
ATOM 813 C CA . LEU A 1 113 ? 0.397 0.929 -10.271 1.00 98.38 113 LEU A CA 1
ATOM 814 C C . LEU A 1 113 ? 0.796 0.973 -8.796 1.00 98.38 113 LEU A C 1
ATOM 816 O O . LEU A 1 113 ? 0.063 0.440 -7.967 1.00 98.38 113 LEU A O 1
ATOM 820 N N . ALA A 1 114 ? 1.872 1.675 -8.440 1.00 98.75 114 ALA A N 1
ATOM 821 C CA . ALA A 1 114 ? 2.217 1.929 -7.045 1.00 98.75 114 ALA A CA 1
ATOM 822 C C . ALA A 1 114 ? 1.093 2.661 -6.296 1.00 98.75 114 ALA A C 1
ATOM 824 O O . ALA A 1 114 ? 0.695 2.255 -5.203 1.00 98.75 114 ALA A O 1
ATOM 825 N N . GLY A 1 115 ? 0.524 3.707 -6.903 1.00 98.81 115 GLY A N 1
ATOM 826 C CA . GLY A 1 115 ? -0.628 4.417 -6.350 1.00 98.81 115 GLY A CA 1
ATOM 827 C C . GLY A 1 115 ? -1.859 3.522 -6.201 1.00 98.81 115 GLY A C 1
ATOM 828 O O . GLY A 1 115 ? -2.491 3.520 -5.145 1.00 98.81 115 GLY A O 1
ATOM 829 N N . VAL A 1 116 ? -2.180 2.719 -7.222 1.00 98.75 116 VAL A N 1
ATOM 830 C CA . VAL A 1 116 ? -3.314 1.778 -7.181 1.00 98.75 116 VAL A CA 1
ATOM 831 C C . VAL A 1 116 ? -3.136 0.749 -6.067 1.00 98.75 116 VAL A C 1
ATOM 833 O O . VAL A 1 116 ? -4.052 0.550 -5.273 1.00 98.75 116 VAL A O 1
ATOM 836 N N . PHE A 1 117 ? -1.963 0.126 -5.959 1.00 98.75 117 PHE A N 1
ATOM 837 C CA . PHE A 1 117 ? -1.704 -0.883 -4.933 1.00 98.75 117 PHE A CA 1
ATOM 838 C C . PHE A 1 117 ? -1.707 -0.285 -3.524 1.00 98.75 117 PHE A C 1
ATOM 840 O O . PHE A 1 117 ? -2.266 -0.889 -2.609 1.00 98.75 117 PHE A O 1
ATOM 847 N N . GLY A 1 118 ? -1.149 0.914 -3.337 1.00 98.81 118 GLY A N 1
ATOM 848 C CA . GLY A 1 118 ? -1.234 1.621 -2.059 1.00 98.81 118 GLY A CA 1
ATOM 849 C C . GLY A 1 118 ? -2.675 1.971 -1.676 1.00 98.81 118 GLY A C 1
ATOM 850 O O . GLY A 1 118 ? -3.071 1.773 -0.526 1.00 98.81 118 GLY A O 1
ATOM 851 N N . ALA A 1 119 ? -3.492 2.424 -2.635 1.00 98.75 119 ALA A N 1
ATOM 852 C CA . ALA A 1 119 ? -4.915 2.688 -2.422 1.00 98.75 119 ALA A CA 1
ATOM 853 C C . ALA A 1 119 ? -5.680 1.414 -2.036 1.00 98.75 119 ALA A C 1
ATOM 855 O O . ALA A 1 119 ? -6.412 1.420 -1.047 1.00 98.75 119 ALA A O 1
ATOM 856 N N . VAL A 1 120 ? -5.466 0.312 -2.761 1.00 98.62 120 VAL A N 1
ATOM 857 C CA . VAL A 1 120 ? -6.058 -1.000 -2.449 1.00 98.62 120 VAL A CA 1
ATOM 858 C C . VAL A 1 120 ? -5.631 -1.484 -1.063 1.00 98.62 120 VAL A C 1
ATOM 860 O O . VAL A 1 120 ? -6.479 -1.926 -0.295 1.00 98.62 120 VAL A O 1
ATOM 863 N N . SER A 1 121 ? -4.353 -1.340 -0.706 1.00 98.56 121 SER A N 1
ATOM 864 C CA . SER A 1 121 ? -3.826 -1.707 0.613 1.00 98.56 121 SER A CA 1
ATOM 865 C C . SER A 1 121 ? -4.522 -0.934 1.739 1.00 98.56 121 SER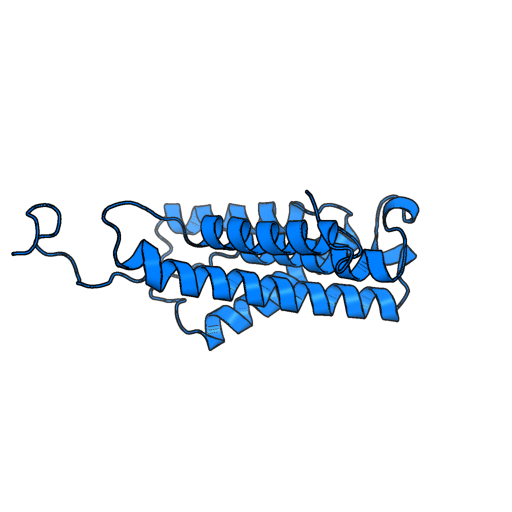 A C 1
ATOM 867 O O . SER A 1 121 ? -5.039 -1.540 2.677 1.00 98.56 121 SER A O 1
ATOM 869 N N . GLY A 1 122 ? -4.648 0.391 1.604 1.00 98.19 122 GLY A N 1
ATOM 870 C CA . GLY A 1 122 ? -5.388 1.209 2.568 1.00 98.19 122 GLY A CA 1
ATOM 871 C C . GLY A 1 122 ? -6.861 0.796 2.675 1.00 98.19 122 GLY A C 1
ATOM 872 O O . GLY A 1 122 ? -7.390 0.653 3.776 1.00 98.19 122 GLY A O 1
ATOM 873 N N . LEU A 1 123 ? -7.522 0.549 1.539 1.00 98.50 123 LEU A N 1
ATOM 874 C CA . LEU A 1 123 ? -8.920 0.110 1.500 1.00 98.50 123 LEU A CA 1
ATOM 875 C C . LEU A 1 123 ? -9.122 -1.280 2.115 1.00 98.50 123 LEU A C 1
ATOM 877 O O . LEU A 1 123 ? -10.128 -1.492 2.787 1.00 98.50 123 LEU A O 1
ATOM 881 N N . PHE A 1 124 ? -8.186 -2.214 1.939 1.00 98.50 124 PHE A N 1
ATOM 882 C CA . PHE A 1 124 ? -8.219 -3.503 2.631 1.00 98.50 124 PHE A CA 1
ATOM 883 C C . PHE A 1 124 ? -8.012 -3.352 4.133 1.00 98.50 124 PHE A C 1
ATOM 885 O O . PHE A 1 124 ? -8.712 -4.022 4.892 1.00 98.50 124 PHE A O 1
ATOM 892 N N . GLY A 1 125 ? -7.138 -2.446 4.574 1.00 97.62 125 GLY A N 1
ATOM 893 C CA . GLY A 1 125 ? -7.030 -2.075 5.986 1.00 97.62 125 GLY A CA 1
ATOM 894 C C . GLY A 1 125 ? -8.367 -1.565 6.535 1.00 97.62 125 GLY A C 1
ATOM 895 O O . GLY A 1 125 ? -8.854 -2.045 7.553 1.00 97.62 125 GLY A O 1
ATOM 896 N N . GLU A 1 126 ? -9.035 -0.666 5.814 1.00 97.56 126 GLU A N 1
ATOM 897 C CA . GLU A 1 126 ? -10.333 -0.126 6.238 1.00 97.56 126 GLU A CA 1
ATOM 898 C C . GLU A 1 126 ? -11.477 -1.153 6.170 1.00 97.56 126 GLU A C 1
ATOM 900 O O . GLU A 1 126 ? -12.377 -1.159 7.007 1.00 97.56 126 GLU A O 1
ATOM 905 N N . LEU A 1 127 ? -11.457 -2.063 5.200 1.00 97.31 127 LEU A N 1
ATOM 906 C CA . LEU A 1 127 ? -12.426 -3.152 5.128 1.00 97.31 127 LEU A CA 1
ATOM 907 C C . LEU A 1 127 ? -12.241 -4.119 6.299 1.00 97.31 127 LEU A C 1
ATOM 909 O O . LEU A 1 127 ? -13.195 -4.452 6.998 1.00 97.31 127 LEU A O 1
ATOM 913 N N . THR A 1 128 ? -11.007 -4.558 6.532 1.00 96.56 128 THR A N 1
ATOM 914 C CA . THR A 1 128 ? -10.693 -5.551 7.563 1.00 96.56 128 THR A CA 1
ATOM 915 C C . THR A 1 128 ? -10.848 -4.987 8.970 1.00 96.56 128 THR A C 1
ATOM 917 O O . THR A 1 128 ? -11.302 -5.721 9.847 1.00 96.56 128 THR A O 1
ATOM 920 N N . GLN A 1 129 ? -10.592 -3.691 9.192 1.00 95.69 129 GLN A N 1
ATOM 921 C CA . GLN A 1 129 ? -10.865 -3.081 10.495 1.00 95.69 129 GLN A CA 1
ATOM 922 C C . GLN A 1 129 ? -12.366 -3.079 10.812 1.00 95.69 129 GLN A C 1
ATOM 924 O O . GLN A 1 129 ? -12.749 -3.444 11.917 1.00 95.69 129 GLN A O 1
ATOM 929 N N . ARG A 1 130 ? -13.227 -2.783 9.826 1.00 95.19 130 ARG A N 1
ATOM 930 C CA . ARG A 1 130 ? -14.690 -2.821 10.002 1.00 95.19 130 ARG A CA 1
ATOM 931 C C . ARG A 1 130 ? -15.243 -4.226 10.180 1.00 95.19 130 ARG A C 1
ATOM 933 O O . ARG A 1 130 ? -16.275 -4.387 10.811 1.00 95.19 130 ARG A O 1
ATOM 940 N N . LEU A 1 131 ? -14.633 -5.234 9.561 1.00 93.62 131 LEU A N 1
ATOM 941 C CA . LEU A 1 131 ? -15.125 -6.609 9.652 1.00 93.62 131 LEU A CA 1
ATOM 942 C C . LEU A 1 131 ? -14.626 -7.301 10.920 1.00 93.62 131 LEU A C 1
ATOM 944 O O . LEU A 1 131 ? -15.413 -7.946 11.606 1.00 93.62 131 LEU A O 1
ATOM 948 N N . PHE A 1 132 ? -13.342 -7.141 11.240 1.00 93.25 132 PHE A N 1
ATOM 949 C CA . PHE A 1 132 ? -12.673 -7.924 12.273 1.00 93.25 132 PHE A CA 1
ATOM 950 C C . PHE A 1 132 ? -12.272 -7.080 13.479 1.00 93.25 132 PHE A C 1
ATOM 952 O O . PHE A 1 132 ? -12.728 -7.372 14.580 1.00 93.25 132 PHE A O 1
ATOM 959 N N . TYR A 1 133 ? -11.462 -6.031 13.294 1.00 93.25 133 TYR A N 1
ATOM 960 C CA . TYR A 1 133 ? -10.937 -5.248 14.422 1.00 93.25 133 TYR A CA 1
ATOM 961 C C . TYR A 1 133 ? -12.062 -4.682 15.296 1.00 93.25 133 TYR A C 1
ATOM 963 O O . TYR A 1 133 ? -12.080 -4.915 16.502 1.00 93.25 133 TYR A O 1
ATOM 971 N N . SER A 1 134 ? -13.037 -4.000 14.686 1.00 91.88 134 SER A N 1
ATOM 972 C CA . SER A 1 134 ? -14.086 -3.275 15.407 1.00 91.88 134 SER A CA 1
ATOM 973 C C . SER A 1 134 ? -15.041 -4.175 16.188 1.00 91.88 134 SER A C 1
ATOM 975 O O . SER A 1 134 ? -15.806 -3.663 16.998 1.00 91.88 134 SER A O 1
ATOM 977 N N . HIS A 1 135 ? -15.010 -5.486 15.939 1.00 86.81 135 HIS A N 1
ATOM 978 C CA . HIS A 1 135 ? -15.872 -6.485 16.573 1.00 86.81 135 HIS A CA 1
ATOM 979 C C . HIS A 1 135 ? -15.092 -7.494 17.426 1.00 86.81 135 HIS A C 1
ATOM 981 O O . HIS A 1 135 ? -15.690 -8.403 18.000 1.00 86.81 135 HIS A O 1
ATOM 987 N N . SER A 1 136 ? -13.765 -7.378 17.497 1.00 82.00 136 SER A N 1
ATOM 988 C CA . SER A 1 136 ? -12.923 -8.367 18.163 1.00 82.00 136 SER A CA 1
ATOM 989 C C . SER A 1 136 ? -12.640 -8.003 19.627 1.00 82.00 136 SER A C 1
ATOM 991 O O . SER A 1 136 ? -12.463 -6.841 20.006 1.00 82.00 136 SER A O 1
ATOM 993 N N . GLY A 1 137 ? -12.568 -9.031 20.479 1.00 80.44 137 GLY A N 1
ATOM 994 C CA . GLY A 1 137 ? -11.986 -8.943 21.825 1.00 80.44 137 GLY A CA 1
ATOM 995 C C . GLY A 1 137 ? -10.452 -8.947 21.824 1.00 80.44 137 GLY A C 1
ATOM 996 O O . GLY A 1 137 ? -9.835 -8.646 22.839 1.00 80.44 137 GLY A O 1
ATOM 997 N N . THR A 1 138 ? -9.839 -9.276 20.684 1.00 83.69 138 THR A N 1
ATOM 998 C CA . THR A 1 138 ? -8.388 -9.341 20.476 1.00 83.69 138 THR A CA 1
ATOM 999 C C . THR A 1 138 ? -7.950 -8.412 19.344 1.00 83.69 138 THR A C 1
ATOM 1001 O O . THR A 1 138 ? -8.743 -8.019 18.488 1.00 83.69 138 THR A O 1
ATOM 1004 N N . HIS A 1 139 ? -6.666 -8.061 19.312 1.00 88.62 139 HIS A N 1
ATOM 1005 C CA . HIS A 1 139 ? -6.127 -7.147 18.310 1.00 88.62 139 HIS A CA 1
ATOM 1006 C C . HIS A 1 139 ? -5.942 -7.841 16.948 1.00 88.62 139 HIS A C 1
ATOM 1008 O O . HIS A 1 139 ? -4.898 -8.436 16.684 1.00 88.62 139 HIS A O 1
ATOM 1014 N N . VAL A 1 140 ? -6.951 -7.763 16.075 1.00 92.62 140 VAL A N 1
ATOM 1015 C CA . VAL A 1 140 ? -6.812 -8.147 14.660 1.00 92.62 140 VAL A CA 1
ATOM 1016 C C . VAL A 1 140 ? -6.264 -6.950 13.889 1.00 92.62 140 VAL A C 1
ATOM 1018 O O . VAL A 1 140 ? -7.019 -6.046 13.542 1.00 92.62 140 VAL A O 1
ATOM 1021 N N . ASP A 1 141 ? -4.951 -6.935 13.664 1.00 94.75 141 ASP A N 1
ATOM 1022 C CA . ASP A 1 141 ? -4.227 -5.806 13.067 1.00 94.75 141 ASP A CA 1
ATOM 1023 C C . ASP A 1 141 ? -4.646 -5.551 11.600 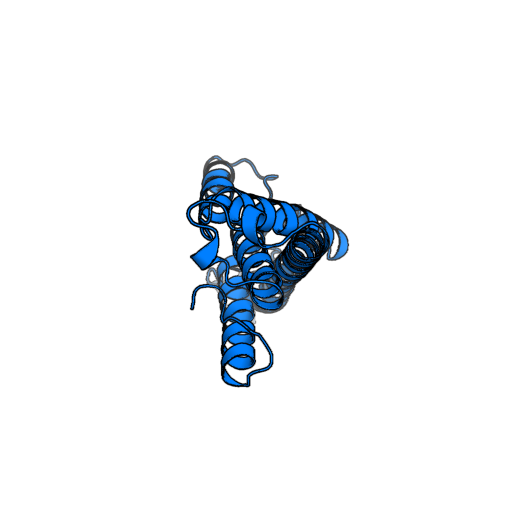1.00 94.75 141 ASP A C 1
ATOM 1025 O O . ASP A 1 141 ? -4.383 -6.391 10.728 1.00 94.75 141 ASP A O 1
ATOM 1029 N N . PRO A 1 142 ? -5.286 -4.407 11.283 1.00 96.12 142 PRO A N 1
ATOM 1030 C CA . PRO A 1 142 ? -5.739 -4.132 9.919 1.00 96.12 142 PRO A CA 1
ATOM 1031 C C . PRO A 1 142 ? -4.609 -4.024 8.874 1.00 96.12 142 PRO A C 1
ATOM 1033 O O . PRO A 1 142 ? -4.778 -4.559 7.776 1.00 96.12 142 PRO A O 1
ATOM 1036 N N . PRO A 1 143 ? -3.445 -3.402 9.161 1.00 97.25 143 PRO A N 1
ATOM 1037 C CA . PRO A 1 143 ? -2.278 -3.446 8.280 1.00 97.25 143 PRO A CA 1
ATOM 1038 C C . PRO A 1 143 ? -1.792 -4.857 7.932 1.00 97.25 143 PRO A C 1
ATOM 1040 O O . PRO A 1 143 ? -1.562 -5.136 6.753 1.00 97.25 143 PRO A O 1
ATOM 1043 N N . ALA A 1 144 ? -1.664 -5.762 8.908 1.00 97.38 144 ALA A N 1
ATOM 1044 C CA . ALA A 1 144 ? -1.271 -7.146 8.650 1.00 97.38 144 ALA A CA 1
ATOM 1045 C C . ALA A 1 144 ? -2.286 -7.865 7.750 1.00 97.38 144 ALA A C 1
ATOM 1047 O O . ALA A 1 144 ? -1.895 -8.544 6.798 1.00 97.38 144 ALA A O 1
ATOM 1048 N N . MET A 1 145 ? -3.585 -7.662 7.995 1.00 98.00 145 MET A N 1
ATOM 1049 C CA . MET A 1 145 ? -4.649 -8.200 7.142 1.00 98.00 145 MET A CA 1
ATOM 1050 C C . MET A 1 145 ? -4.574 -7.648 5.713 1.00 98.00 145 MET A C 1
ATOM 1052 O O . MET A 1 145 ? -4.712 -8.409 4.755 1.00 98.00 145 MET A O 1
ATOM 1056 N N . ALA A 1 146 ? -4.311 -6.348 5.552 1.00 98.38 146 ALA A N 1
ATOM 1057 C CA . ALA A 1 146 ? -4.150 -5.719 4.244 1.00 98.38 146 ALA A CA 1
ATOM 1058 C C . ALA A 1 146 ? -2.981 -6.319 3.453 1.00 98.38 146 ALA A C 1
ATOM 1060 O O . ALA A 1 146 ? -3.153 -6.665 2.283 1.00 98.38 146 ALA A O 1
ATOM 1061 N N . ILE A 1 147 ? -1.818 -6.496 4.094 1.00 98.56 147 ILE A N 1
ATOM 1062 C CA . ILE A 1 147 ? -0.639 -7.113 3.468 1.00 98.56 147 ILE A CA 1
ATOM 1063 C C . ILE A 1 147 ? -0.941 -8.558 3.074 1.00 98.56 147 ILE A C 1
ATOM 1065 O O . ILE A 1 147 ? -0.688 -8.940 1.933 1.00 98.56 147 ILE A O 1
ATOM 1069 N N . ALA A 1 148 ? -1.507 -9.349 3.988 1.00 98.44 148 ALA A N 1
ATOM 1070 C CA . ALA A 1 148 ? -1.807 -10.755 3.740 1.00 98.44 148 ALA A CA 1
ATOM 1071 C C . ALA A 1 148 ? -2.774 -10.933 2.560 1.00 98.44 148 ALA A C 1
ATOM 1073 O O . ALA A 1 148 ? -2.497 -11.717 1.655 1.00 98.44 148 ALA A O 1
ATOM 1074 N N . LEU A 1 149 ? -3.875 -10.174 2.530 1.00 98.44 149 LEU A N 1
ATOM 1075 C CA . LEU A 1 149 ? -4.858 -10.239 1.446 1.00 98.44 149 LEU A CA 1
ATOM 1076 C C . LEU A 1 149 ? -4.273 -9.766 0.114 1.00 98.44 149 LEU A C 1
ATOM 1078 O O . LEU A 1 149 ? -4.411 -10.458 -0.895 1.00 98.44 149 LEU A O 1
ATOM 1082 N N . ALA A 1 150 ? -3.603 -8.610 0.102 1.00 98.31 150 ALA A N 1
ATOM 1083 C CA . ALA A 1 150 ? -3.027 -8.059 -1.119 1.00 98.31 150 ALA A CA 1
ATOM 1084 C C . ALA A 1 150 ? -1.959 -8.991 -1.705 1.00 98.31 150 ALA A C 1
ATOM 1086 O O . ALA A 1 150 ? -2.005 -9.298 -2.894 1.00 98.31 150 ALA A O 1
ATOM 1087 N N . MET A 1 151 ? -1.042 -9.498 -0.879 1.00 98.31 151 MET A N 1
ATOM 1088 C CA . MET A 1 151 ? 0.019 -10.384 -1.354 1.00 98.31 151 MET A CA 1
ATOM 1089 C C . MET A 1 151 ? -0.488 -11.770 -1.735 1.00 98.31 151 MET A C 1
ATOM 1091 O O . MET A 1 151 ? 0.018 -12.335 -2.700 1.00 98.31 151 MET A O 1
ATOM 1095 N N . LEU A 1 152 ? -1.512 -12.301 -1.059 1.00 98.44 152 LEU A N 1
ATOM 1096 C CA . LEU A 1 152 ? -2.164 -13.535 -1.498 1.00 98.44 152 LEU A CA 1
ATOM 1097 C C . LEU A 1 152 ? -2.736 -13.370 -2.911 1.00 98.44 152 LEU A C 1
ATOM 1099 O O . LEU A 1 152 ? -2.502 -14.216 -3.770 1.00 98.44 152 LEU A O 1
ATOM 1103 N N . ILE A 1 153 ? -3.442 -12.266 -3.173 1.00 98.31 153 ILE A N 1
ATOM 1104 C CA . ILE A 1 153 ? -3.992 -11.970 -4.501 1.00 98.31 153 ILE A CA 1
ATOM 1105 C C . ILE A 1 153 ? -2.865 -11.831 -5.530 1.00 98.31 153 ILE A C 1
ATOM 1107 O O . ILE A 1 153 ? -2.924 -12.466 -6.578 1.00 98.31 153 ILE A O 1
ATOM 1111 N N . VAL A 1 154 ? -1.822 -11.051 -5.231 1.00 98.00 154 VAL A N 1
ATOM 1112 C CA . VAL A 1 154 ? -0.667 -10.870 -6.128 1.00 98.00 154 VAL A CA 1
ATOM 1113 C C . VAL A 1 154 ? 0.007 -12.202 -6.446 1.00 98.00 154 VAL A C 1
ATOM 1115 O O . VAL A 1 154 ? 0.236 -12.497 -7.616 1.00 98.00 154 VAL A O 1
ATOM 1118 N N . GLY A 1 155 ? 0.272 -13.030 -5.433 1.00 97.88 155 GLY A N 1
ATOM 1119 C CA . GLY A 1 155 ? 0.885 -14.344 -5.606 1.00 97.88 155 GLY A CA 1
ATOM 1120 C C . GLY A 1 155 ? 0.033 -15.275 -6.467 1.00 97.88 155 GLY A C 1
ATOM 1121 O O . GLY A 1 155 ? 0.545 -15.882 -7.404 1.00 97.88 155 GLY A O 1
ATOM 1122 N N . LEU A 1 156 ? -1.280 -15.340 -6.220 1.00 98.44 156 LEU A N 1
ATOM 1123 C CA . LEU A 1 156 ? -2.199 -16.144 -7.033 1.00 98.44 156 LEU A CA 1
ATOM 1124 C C . LEU A 1 156 ? -2.261 -15.658 -8.486 1.00 98.44 156 LEU A C 1
ATOM 1126 O O . LEU A 1 156 ? -2.253 -16.476 -9.405 1.00 98.44 156 LEU A O 1
ATOM 1130 N N . LEU A 1 157 ? -2.291 -14.343 -8.710 1.00 97.75 157 LEU A N 1
ATOM 1131 C CA . LEU A 1 157 ? -2.298 -13.771 -10.056 1.00 97.75 157 LEU A CA 1
ATOM 1132 C C . LEU A 1 157 ? -0.969 -13.995 -10.790 1.00 97.75 157 LEU A C 1
ATOM 1134 O O . LEU A 1 157 ? -0.983 -14.222 -11.998 1.00 97.75 157 LEU A O 1
ATOM 1138 N N . ALA A 1 158 ? 0.163 -13.971 -10.085 1.00 95.94 158 ALA A N 1
ATOM 1139 C CA . ALA A 1 158 ? 1.464 -14.308 -10.656 1.00 95.94 158 ALA A CA 1
ATOM 1140 C C . ALA A 1 158 ? 1.545 -15.799 -11.031 1.00 95.94 158 ALA A C 1
ATOM 1142 O O . ALA A 1 158 ? 1.941 -16.125 -12.147 1.00 95.94 158 ALA A O 1
ATOM 1143 N N . ILE A 1 159 ? 1.082 -16.705 -10.158 1.00 97.56 159 ILE A N 1
ATOM 1144 C CA . ILE A 1 159 ? 1.000 -18.152 -10.446 1.00 97.56 159 ILE A CA 1
ATOM 1145 C C . ILE A 1 159 ? 0.102 -18.423 -11.661 1.00 97.56 159 ILE A C 1
ATOM 1147 O O . ILE A 1 159 ? 0.421 -19.269 -12.493 1.00 97.56 159 ILE A O 1
ATOM 1151 N N . ALA A 1 160 ? -1.006 -17.692 -11.786 1.00 98.12 160 ALA A N 1
ATOM 1152 C CA . ALA A 1 160 ? -1.915 -17.791 -12.924 1.00 98.12 160 ALA A CA 1
ATOM 1153 C C . ALA A 1 160 ? -1.373 -17.145 -14.219 1.00 98.12 160 ALA A C 1
ATOM 1155 O O . ALA A 1 160 ? -2.049 -17.199 -15.245 1.00 98.12 160 ALA A O 1
ATOM 1156 N N . GLY A 1 161 ? -0.191 -16.514 -14.189 1.00 95.69 161 GLY A N 1
ATOM 1157 C CA . GLY A 1 161 ? 0.409 -15.827 -15.337 1.00 95.69 161 GLY A CA 1
ATOM 1158 C C . GLY A 1 161 ? -0.264 -14.501 -15.713 1.00 95.69 161 GLY A C 1
ATOM 1159 O O . GLY A 1 161 ? -0.034 -13.990 -16.806 1.00 95.69 161 GLY A O 1
ATOM 1160 N N . VAL A 1 162 ? -1.106 -13.945 -14.835 1.00 96.50 162 VAL A N 1
ATOM 1161 C CA . VAL A 1 162 ? -1.787 -12.655 -15.044 1.00 96.50 162 VAL A CA 1
ATOM 1162 C C . VAL A 1 162 ? -0.862 -11.484 -14.716 1.00 96.50 162 VAL A C 1
ATOM 1164 O O . VAL A 1 162 ? -0.892 -10.468 -15.408 1.00 96.50 162 VAL A O 1
ATOM 1167 N N . LEU A 1 163 ? -0.046 -11.612 -13.664 1.00 95.19 163 LEU A N 1
ATOM 1168 C CA . LEU A 1 163 ? 0.969 -10.619 -13.312 1.00 95.19 163 LEU A CA 1
ATOM 1169 C C . LEU A 1 163 ? 2.367 -11.095 -13.729 1.00 95.19 163 LEU A C 1
ATOM 1171 O O . LEU A 1 163 ? 2.686 -12.267 -13.534 1.00 95.19 163 LEU A O 1
ATOM 1175 N N . PRO A 1 164 ? 3.230 -10.190 -14.228 1.00 92.69 164 PRO A N 1
ATOM 1176 C CA . PRO A 1 164 ? 4.596 -10.527 -14.636 1.00 92.69 164 PRO A CA 1
ATOM 1177 C C . PRO A 1 164 ? 5.543 -10.781 -13.450 1.00 92.69 164 PRO A C 1
ATOM 1179 O O . PRO A 1 164 ? 6.671 -11.219 -13.646 1.00 92.69 164 PRO A O 1
ATOM 1182 N N . SER A 1 165 ? 5.117 -10.475 -12.222 1.00 91.88 165 SER A N 1
ATOM 1183 C CA . SER A 1 165 ? 5.904 -10.637 -11.000 1.00 91.88 165 SER A CA 1
ATOM 1184 C C . SER A 1 165 ? 4.987 -10.874 -9.800 1.00 91.88 165 SER A C 1
ATOM 1186 O O . SER A 1 165 ? 3.886 -10.323 -9.735 1.00 91.88 165 SER A O 1
ATOM 1188 N N . ALA A 1 166 ? 5.467 -11.652 -8.827 1.00 93.25 166 ALA A N 1
ATOM 1189 C CA . ALA A 1 166 ? 4.823 -11.844 -7.526 1.00 93.25 166 ALA A CA 1
ATOM 1190 C C . ALA A 1 166 ? 5.211 -10.755 -6.498 1.00 93.25 166 ALA A C 1
ATOM 1192 O O . ALA A 1 166 ? 4.956 -10.889 -5.300 1.00 93.25 166 ALA A O 1
ATOM 1193 N N . GLY A 1 167 ? 5.838 -9.663 -6.951 1.00 91.94 167 GLY A N 1
ATOM 1194 C CA . GLY A 1 167 ? 6.331 -8.599 -6.086 1.00 91.94 167 GLY A CA 1
ATOM 1195 C C . GLY A 1 167 ? 7.602 -9.030 -5.363 1.00 91.94 167 GLY A C 1
ATOM 1196 O O . GLY A 1 167 ? 8.669 -9.062 -5.966 1.00 91.94 167 GLY A O 1
ATOM 1197 N N . TYR A 1 168 ? 7.475 -9.331 -4.070 1.00 92.06 168 TYR A N 1
ATOM 1198 C CA . TYR A 1 168 ? 8.574 -9.796 -3.212 1.00 92.06 168 TYR A CA 1
ATOM 1199 C C . TYR A 1 168 ? 8.394 -11.232 -2.687 1.00 92.06 168 TYR A C 1
ATOM 1201 O O . TYR A 1 168 ? 9.134 -11.631 -1.786 1.00 92.06 168 TYR A O 1
ATOM 1209 N N . LEU A 1 169 ? 7.377 -11.957 -3.175 1.00 90.31 169 LEU A N 1
ATOM 1210 C CA . LEU A 1 169 ? 7.169 -13.382 -2.870 1.00 90.31 169 LEU A CA 1
ATOM 1211 C C . LEU A 1 169 ? 8.128 -14.296 -3.657 1.00 90.31 169 LEU A C 1
ATOM 1213 O O . LEU A 1 169 ? 9.168 -13.799 -4.140 1.00 90.31 169 LEU A O 1
#

pLDDT: mean 92.85, std 7.14, range [71.06, 98.88]

Radius of gyration: 17.52 Å; chains: 1; bounding box: 49×30×51 Å

Sequence (169 aa):
EVPLEHEGRLATEPWLPHQYKWSGVATIGLAGGVLGGYIYLQTGSIFLGYAISAISLLFLNLGVEKIPVTHHITLLGSVGAVVGAAAFADPSAAGVFPVDSLGTTGAVVALLLAGVFGAVSGLFGELTQRLFYSHSGTHVDPPAMAIALAMLIVGLLAIAGVLPSAGYL

Secondary structure (DSSP, 8-state):
---GGGTT--S---SSTTS--HHHHHHHHHHHHHHHHHHHHHHS-TTHHHHHHHHTHHHHHTT-TT----HHHHHHHHHHHHHHHHTTS-GGGGTT-GGGGTHHHHHHHHHHHHHHHHHHHHHHHHHHHHHTGGG-SS---HHHHHHHHHHHHHHHHHHTTSSS--TT-